Protein AF-A0A2A4YGR8-F1 (afdb_monomer)

Structure (mmCIF, N/CA/C/O backbone):
data_AF-A0A2A4YGR8-F1
#
_entry.id   AF-A0A2A4YGR8-F1
#
loop_
_atom_site.group_PDB
_atom_site.id
_atom_site.type_symbol
_atom_site.label_atom_id
_atom_site.label_alt_id
_atom_site.label_comp_id
_atom_site.label_asym_id
_atom_site.label_entity_id
_atom_site.label_seq_id
_atom_site.pdbx_PDB_ins_code
_atom_site.Cartn_x
_atom_site.Cartn_y
_atom_site.Cartn_z
_atom_site.occupancy
_atom_site.B_iso_or_equiv
_atom_site.auth_seq_id
_atom_site.auth_comp_id
_atom_site.auth_asym_id
_atom_site.auth_atom_id
_atom_site.pdbx_PDB_model_num
ATOM 1 N N . MET A 1 1 ? 36.783 20.286 -0.609 1.00 55.47 1 MET A N 1
ATOM 2 C CA . MET A 1 1 ? 36.422 20.063 0.812 1.00 55.47 1 MET A CA 1
ATOM 3 C C . MET A 1 1 ? 34.914 20.139 1.067 1.00 55.47 1 MET A C 1
ATOM 5 O O . MET A 1 1 ? 34.386 19.189 1.621 1.00 55.47 1 MET A O 1
ATOM 9 N N . ILE A 1 2 ? 34.200 21.161 0.571 1.00 66.44 2 ILE A N 1
ATOM 10 C CA . ILE A 1 2 ? 32.735 21.332 0.750 1.00 66.44 2 ILE A CA 1
ATOM 11 C C . ILE A 1 2 ? 31.882 20.133 0.274 1.00 66.44 2 ILE A C 1
ATOM 13 O O . ILE A 1 2 ? 30.881 19.791 0.896 1.00 66.44 2 ILE A O 1
ATOM 17 N N . LYS A 1 3 ? 32.281 19.445 -0.807 1.00 58.94 3 LYS A N 1
ATOM 18 C CA . LYS A 1 3 ? 31.550 18.263 -1.310 1.00 58.94 3 LYS A CA 1
ATOM 19 C C . LYS A 1 3 ? 31.579 17.080 -0.330 1.00 58.94 3 LYS A C 1
ATOM 21 O O . LYS A 1 3 ? 30.585 16.379 -0.201 1.00 58.94 3 LYS A O 1
ATOM 26 N N . ILE A 1 4 ? 32.694 16.881 0.379 1.00 74.00 4 ILE A N 1
ATOM 27 C CA . ILE A 1 4 ? 32.873 15.759 1.316 1.00 74.00 4 ILE A CA 1
ATOM 28 C C . ILE A 1 4 ? 32.076 16.014 2.598 1.00 74.00 4 ILE A C 1
ATOM 30 O O . ILE A 1 4 ? 31.409 15.109 3.086 1.00 74.00 4 ILE A O 1
ATOM 34 N N . THR A 1 5 ? 32.069 17.258 3.090 1.00 75.62 5 THR A N 1
ATOM 35 C CA . THR A 1 5 ? 31.296 17.657 4.277 1.00 75.62 5 THR A CA 1
ATOM 36 C C . THR A 1 5 ? 29.787 17.548 4.061 1.00 75.62 5 THR A C 1
ATOM 38 O O . THR A 1 5 ? 29.052 17.210 4.982 1.00 75.62 5 THR A O 1
ATOM 41 N N . LEU A 1 6 ? 29.307 17.800 2.840 1.00 71.81 6 LEU A N 1
ATOM 42 C CA . LEU A 1 6 ? 27.882 17.705 2.518 1.00 71.81 6 LEU A CA 1
ATOM 43 C C . LEU A 1 6 ? 27.411 16.241 2.476 1.00 71.81 6 LEU A C 1
ATOM 45 O O . LEU A 1 6 ? 26.342 15.919 2.990 1.00 71.81 6 LEU A O 1
ATOM 49 N N . ILE A 1 7 ? 28.250 15.341 1.952 1.00 77.12 7 ILE A N 1
ATOM 50 C CA . ILE A 1 7 ? 27.981 13.896 1.926 1.00 77.12 7 ILE A CA 1
ATOM 51 C C . ILE A 1 7 ? 27.932 13.319 3.347 1.00 77.12 7 ILE A C 1
ATOM 53 O O . ILE A 1 7 ? 27.011 12.563 3.657 1.00 77.12 7 ILE A O 1
ATOM 57 N N . THR A 1 8 ? 28.857 13.698 4.236 1.00 75.50 8 THR A N 1
ATOM 58 C CA . THR A 1 8 ? 28.846 13.228 5.634 1.00 75.50 8 THR A CA 1
ATOM 59 C C . THR A 1 8 ? 27.650 13.753 6.424 1.00 75.50 8 THR A C 1
ATOM 61 O O . THR A 1 8 ? 27.058 12.994 7.190 1.00 75.50 8 THR A O 1
ATOM 64 N N . ILE A 1 9 ? 27.226 15.000 6.199 1.00 77.69 9 ILE A N 1
ATOM 65 C CA . ILE A 1 9 ? 26.015 15.556 6.824 1.00 77.69 9 ILE A CA 1
ATOM 66 C C . ILE A 1 9 ? 24.757 14.815 6.347 1.00 77.69 9 ILE A C 1
ATOM 68 O O . ILE A 1 9 ? 23.928 14.427 7.172 1.00 77.69 9 ILE A O 1
ATOM 72 N N . CYS A 1 10 ? 24.629 14.538 5.044 1.00 66.50 10 CYS A N 1
ATOM 73 C CA . CYS A 1 10 ? 23.520 13.738 4.517 1.00 66.50 10 CYS A CA 1
ATOM 74 C C . CYS A 1 10 ? 23.494 12.317 5.106 1.00 66.50 10 CYS A C 1
ATOM 76 O O . CYS A 1 10 ? 22.420 11.808 5.432 1.00 66.50 10 CYS A O 1
ATOM 78 N N . PHE A 1 11 ? 24.662 11.697 5.300 1.00 68.56 11 PHE A N 1
ATOM 79 C CA . PHE A 1 11 ? 24.765 10.370 5.910 1.00 68.56 11 PHE A CA 1
ATOM 80 C C . PHE A 1 11 ? 24.336 10.380 7.387 1.00 68.56 11 PHE A C 1
ATOM 82 O O . PHE A 1 11 ? 23.586 9.508 7.823 1.00 68.56 11 PHE A O 1
ATOM 89 N N . LEU A 1 12 ? 24.729 11.402 8.152 1.00 63.91 12 LEU A N 1
ATOM 90 C CA . LEU A 1 12 ? 24.391 11.530 9.575 1.00 63.91 12 LEU A CA 1
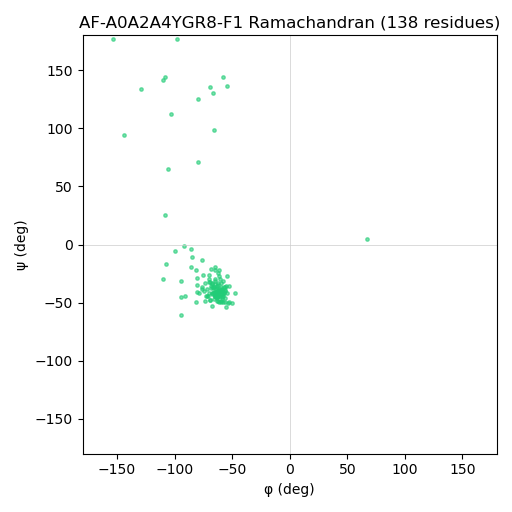ATOM 91 C C . LEU A 1 12 ? 22.897 11.799 9.820 1.00 63.91 12 LEU A C 1
ATOM 93 O O . LEU A 1 12 ? 22.319 11.232 10.748 1.00 63.91 12 LEU A O 1
ATOM 97 N N . ILE A 1 13 ? 22.238 12.589 8.963 1.00 67.06 13 ILE A N 1
ATOM 98 C CA . ILE A 1 13 ? 20.786 12.848 9.056 1.00 67.06 13 ILE A CA 1
ATOM 99 C C . ILE A 1 13 ? 19.969 11.565 8.817 1.00 67.06 13 ILE A C 1
ATOM 101 O O . ILE A 1 13 ? 18.889 11.392 9.385 1.00 67.06 13 ILE A O 1
ATOM 105 N N . SER A 1 14 ? 20.488 10.624 8.023 1.00 60.84 14 SER A N 1
ATOM 106 C CA . SER A 1 14 ? 19.790 9.364 7.739 1.00 60.84 14 SER A CA 1
ATOM 107 C C . SER A 1 14 ? 19.726 8.405 8.943 1.00 60.84 14 SER A C 1
ATOM 109 O O . SER A 1 14 ? 18.775 7.629 9.064 1.00 60.84 14 SER A O 1
ATOM 111 N N . LEU A 1 15 ? 20.680 8.498 9.881 1.00 58.47 15 LEU A N 1
ATOM 112 C CA . LEU A 1 15 ? 20.796 7.594 11.034 1.00 58.47 15 LEU A CA 1
ATOM 113 C C . LEU A 1 15 ? 19.840 7.944 12.187 1.00 58.47 15 LEU A C 1
ATOM 115 O O . LEU A 1 15 ? 19.388 7.055 12.908 1.00 58.47 15 LEU A O 1
ATOM 119 N N . THR A 1 16 ? 19.473 9.217 12.353 1.00 57.62 16 THR A N 1
ATOM 120 C CA . THR A 1 16 ? 18.634 9.669 13.482 1.00 57.62 16 THR A CA 1
ATOM 121 C C . THR A 1 16 ? 17.150 9.317 13.327 1.00 57.62 16 THR A C 1
ATOM 123 O O . THR A 1 16 ? 16.401 9.341 14.302 1.00 57.62 16 THR A O 1
ATOM 126 N N . SER A 1 17 ? 16.709 8.916 12.130 1.00 54.69 17 SER A N 1
ATOM 127 C CA . SER A 1 17 ? 15.292 8.648 11.834 1.00 54.69 17 SER A CA 1
ATOM 128 C C . SER A 1 17 ? 14.810 7.227 12.180 1.00 54.69 17 SER A C 1
ATOM 130 O O . SER A 1 17 ? 13.621 6.936 12.041 1.00 54.69 17 SER A O 1
ATOM 132 N N . PHE A 1 18 ? 15.690 6.324 12.631 1.00 55.81 18 PHE A N 1
ATOM 133 C CA . PHE A 1 18 ? 15.373 4.888 12.736 1.00 55.81 18 PHE A CA 1
ATOM 134 C C . PHE A 1 18 ? 14.995 4.361 14.132 1.00 55.81 18 PHE A C 1
ATOM 136 O O . PHE A 1 18 ? 14.571 3.209 14.237 1.00 55.81 18 PHE A O 1
ATOM 143 N N . SER A 1 19 ? 15.067 5.166 15.197 1.00 49.94 19 SER A N 1
ATOM 144 C CA . SER A 1 19 ? 14.835 4.685 16.572 1.00 49.94 19 SER A CA 1
ATOM 145 C C . SER A 1 19 ? 13.483 5.122 17.156 1.00 49.94 19 SER A C 1
ATOM 147 O O . SER A 1 19 ? 13.411 5.867 18.129 1.00 49.94 19 SER A O 1
ATOM 149 N N . GLN A 1 20 ? 12.373 4.655 16.574 1.00 58.50 20 GLN A N 1
ATOM 150 C CA . GLN A 1 20 ? 11.065 4.688 17.247 1.00 58.50 20 GLN A CA 1
ATOM 151 C C . GLN A 1 20 ? 10.719 3.282 17.754 1.00 58.50 20 GLN A C 1
ATOM 153 O O . GLN A 1 20 ? 10.467 2.375 16.960 1.00 58.50 20 GLN A O 1
ATOM 158 N N . LYS A 1 21 ? 10.685 3.092 19.082 1.00 53.75 21 LYS A N 1
ATOM 159 C CA . LYS A 1 21 ? 10.174 1.862 19.718 1.00 53.75 21 LYS A CA 1
ATOM 160 C C . LYS A 1 21 ? 8.672 1.734 19.442 1.00 53.75 21 LYS A C 1
ATOM 162 O O . LYS A 1 21 ? 7.847 2.357 20.105 1.00 53.75 21 LYS A O 1
ATOM 167 N N . GLU A 1 22 ? 8.304 0.928 18.452 1.00 58.50 22 GLU A N 1
ATOM 168 C CA . GLU A 1 22 ? 6.905 0.582 18.188 1.00 58.50 22 GLU A CA 1
ATOM 169 C C . GLU A 1 22 ? 6.439 -0.516 19.160 1.00 58.50 22 GLU A C 1
ATOM 171 O O . GLU A 1 22 ? 7.050 -1.581 19.232 1.00 58.50 22 GLU A O 1
ATOM 176 N N . LYS A 1 23 ? 5.343 -0.269 19.897 1.00 62.78 23 LYS A N 1
ATOM 177 C CA . LYS A 1 23 ? 4.750 -1.227 20.856 1.00 62.78 23 LYS A CA 1
ATOM 178 C C . LYS A 1 23 ? 4.254 -2.524 20.195 1.00 62.78 23 LYS A C 1
ATOM 180 O O . LYS A 1 23 ? 4.188 -3.556 20.850 1.00 62.78 23 LYS A O 1
ATOM 185 N N . ILE A 1 24 ? 3.928 -2.482 18.902 1.00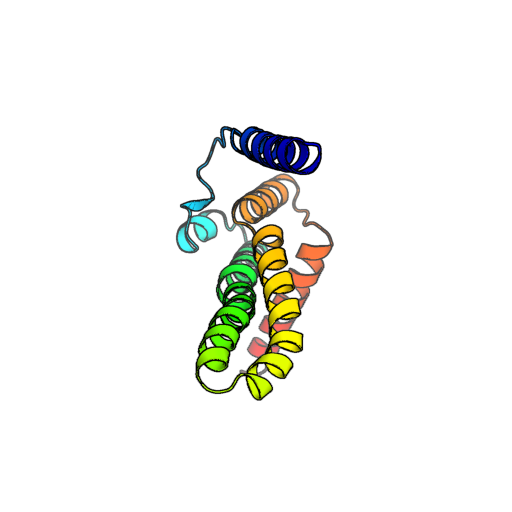 70.12 24 ILE A N 1
ATOM 186 C CA . ILE A 1 24 ? 3.465 -3.627 18.109 1.00 70.12 24 ILE A CA 1
ATOM 187 C C . ILE A 1 24 ? 4.321 -3.698 16.842 1.00 70.12 24 ILE A C 1
ATOM 189 O O . ILE A 1 24 ? 4.527 -2.690 16.165 1.00 70.12 24 ILE A O 1
ATOM 193 N N . LYS A 1 25 ? 4.807 -4.893 16.483 1.00 77.25 25 LYS A N 1
ATOM 194 C CA . LYS A 1 25 ? 5.577 -5.115 15.246 1.00 77.25 25 LYS A CA 1
ATOM 195 C C . LYS A 1 25 ? 4.642 -5.217 14.036 1.00 77.25 25 LYS A C 1
ATOM 197 O O . LYS A 1 25 ? 4.519 -6.278 13.430 1.00 77.25 25 LYS A O 1
ATOM 202 N N . TYR A 1 26 ? 4.033 -4.099 13.636 1.00 78.62 26 TYR A N 1
ATOM 203 C CA . TYR A 1 26 ? 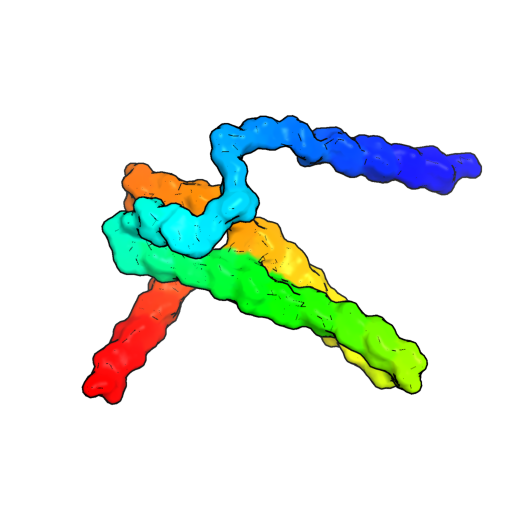3.057 -4.036 12.533 1.00 78.62 26 TYR A CA 1
ATOM 204 C C . TYR A 1 26 ? 3.574 -4.609 11.206 1.00 78.62 26 TYR A C 1
ATOM 206 O O . TYR A 1 26 ? 2.794 -5.072 10.380 1.00 78.62 26 TYR A O 1
ATOM 214 N N . ARG A 1 27 ? 4.894 -4.580 10.979 1.00 75.19 27 ARG A N 1
ATOM 215 C CA . ARG A 1 27 ? 5.523 -5.141 9.773 1.00 75.19 27 ARG A CA 1
ATOM 216 C C . ARG A 1 27 ? 5.314 -6.655 9.640 1.00 75.19 27 ARG A C 1
ATOM 218 O O . ARG A 1 27 ? 5.159 -7.127 8.516 1.00 75.19 27 ARG A O 1
ATOM 225 N N . LYS A 1 28 ? 5.295 -7.381 10.765 1.00 82.25 28 LYS A N 1
ATOM 226 C CA . LYS A 1 28 ? 5.190 -8.848 10.805 1.00 82.25 28 LYS A CA 1
ATOM 227 C C . LYS A 1 28 ? 3.759 -9.364 10.648 1.00 82.25 28 LYS A C 1
ATOM 229 O O . LYS A 1 28 ? 3.594 -10.506 10.252 1.00 82.25 28 LYS A O 1
ATOM 234 N N . LEU A 1 29 ? 2.757 -8.530 10.930 1.00 85.44 29 LEU A N 1
ATOM 235 C CA . LEU A 1 29 ? 1.346 -8.907 10.829 1.00 85.44 29 LEU A CA 1
ATOM 236 C C . LEU A 1 29 ? 0.965 -9.161 9.371 1.00 85.44 29 LEU A C 1
ATOM 238 O O . LEU A 1 29 ? 1.256 -8.322 8.512 1.00 85.44 29 LEU A O 1
ATOM 242 N N . ASN A 1 30 ? 0.328 -10.291 9.087 1.00 89.38 30 ASN A N 1
ATOM 243 C CA . ASN A 1 30 ? -0.148 -10.629 7.750 1.00 89.38 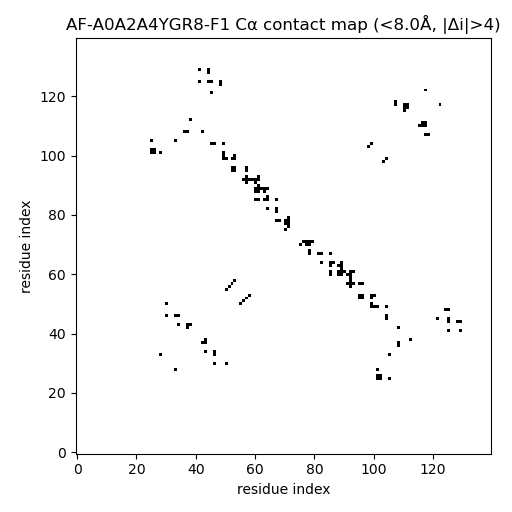30 ASN A CA 1
ATOM 244 C C . ASN A 1 30 ? -1.642 -10.311 7.577 1.00 89.38 30 ASN A C 1
ATOM 246 O O . ASN A 1 30 ? -2.293 -9.874 8.522 1.00 89.38 30 ASN A O 1
ATOM 250 N N . TYR A 1 31 ? -2.187 -10.513 6.375 1.00 90.00 31 TYR A N 1
ATOM 251 C CA . TYR A 1 31 ? -3.611 -10.284 6.092 1.00 90.00 31 TYR A CA 1
ATOM 252 C C . TYR A 1 31 ? -4.521 -10.981 7.121 1.00 90.00 31 TYR A C 1
ATOM 254 O O . TYR A 1 31 ? -5.311 -10.315 7.784 1.00 90.00 31 TYR A O 1
ATOM 262 N N . ASN A 1 32 ? -4.299 -12.277 7.371 1.00 90.12 32 ASN A N 1
ATOM 263 C CA . ASN A 1 32 ? -5.055 -13.074 8.351 1.00 90.12 32 ASN A CA 1
ATOM 264 C C . ASN A 1 32 ? -4.936 -12.580 9.802 1.00 90.12 32 ASN A C 1
ATOM 266 O O . ASN A 1 32 ? -5.772 -12.904 10.642 1.00 90.12 32 ASN A O 1
ATOM 270 N N . ASP A 1 33 ? -3.884 -11.830 10.131 1.00 90.81 33 ASP A N 1
ATOM 271 C CA . ASP A 1 33 ? -3.772 -11.216 11.454 1.00 90.81 33 ASP A CA 1
ATOM 272 C C . ASP A 1 33 ? -4.606 -9.939 11.528 1.00 90.81 33 ASP A C 1
ATOM 274 O O . ASP A 1 33 ? -5.184 -9.646 12.570 1.00 90.81 33 ASP A O 1
ATOM 278 N N . PHE A 1 34 ? -4.695 -9.189 10.425 1.00 90.56 34 PHE A N 1
ATOM 279 C CA . PHE A 1 34 ? -5.506 -7.979 10.340 1.00 90.56 34 PHE A CA 1
ATOM 280 C C . PHE A 1 34 ? -7.002 -8.266 10.263 1.00 90.56 34 PHE A C 1
ATOM 282 O O . PHE A 1 34 ? -7.774 -7.505 10.838 1.00 90.56 34 PHE A O 1
ATOM 289 N N . THR A 1 35 ? -7.421 -9.365 9.635 1.00 90.75 35 THR A N 1
ATOM 290 C CA . THR A 1 35 ? -8.840 -9.756 9.589 1.00 90.75 35 THR A CA 1
ATOM 291 C C . THR A 1 35 ? -9.427 -9.990 10.978 1.00 90.75 35 THR A C 1
ATOM 293 O O . THR A 1 35 ? -10.589 -9.672 11.202 1.00 90.75 35 THR A O 1
ATOM 296 N N . LYS A 1 36 ? -8.617 -10.417 11.956 1.00 89.88 36 LYS A N 1
ATOM 297 C CA . LYS A 1 36 ? -9.025 -10.535 13.371 1.00 89.88 36 LYS A CA 1
ATOM 298 C C . LYS A 1 36 ? -9.361 -9.190 14.029 1.00 89.88 36 LYS A C 1
ATOM 300 O O . LYS A 1 36 ? -10.021 -9.168 15.062 1.00 89.88 36 LYS A O 1
ATOM 305 N N . TYR A 1 37 ? -8.898 -8.075 13.460 1.00 85.31 37 TYR A N 1
ATOM 306 C CA . TYR A 1 37 ? -9.248 -6.718 13.895 1.00 85.31 37 TYR A CA 1
ATOM 307 C C . TYR A 1 37 ? -10.462 -6.147 13.146 1.00 85.31 37 TYR A C 1
ATOM 309 O O . TYR A 1 37 ? -10.860 -5.016 13.429 1.00 85.31 37 TYR A O 1
ATOM 317 N N . SER A 1 38 ? -11.036 -6.894 12.198 1.00 88.75 38 SER A N 1
ATOM 318 C CA . SER A 1 38 ? -12.271 -6.513 11.518 1.00 88.75 38 SER A CA 1
ATOM 319 C C . SER A 1 38 ? -13.456 -6.600 12.482 1.00 88.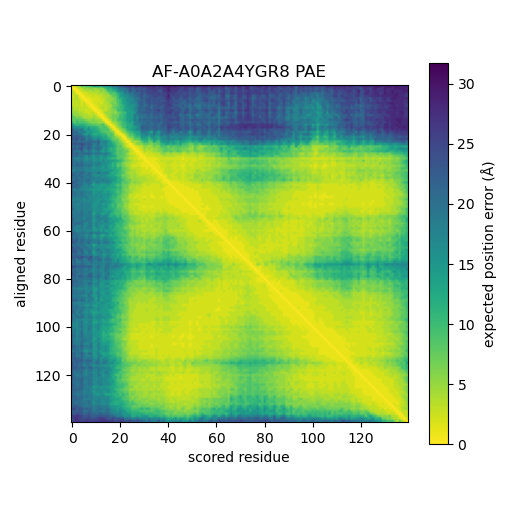75 38 SER A C 1
ATOM 321 O O . SER A 1 38 ? -13.583 -7.561 13.236 1.00 88.75 38 SER A O 1
ATOM 323 N N . ILE A 1 39 ? -14.312 -5.584 12.467 1.00 90.69 39 ILE A N 1
ATOM 324 C CA . ILE A 1 39 ? -15.520 -5.479 13.303 1.00 90.69 39 ILE A CA 1
ATOM 325 C C . ILE A 1 39 ? -16.778 -5.625 12.445 1.00 90.69 39 ILE A C 1
ATOM 327 O O . ILE A 1 39 ? -17.807 -6.084 12.925 1.00 90.69 39 ILE A O 1
ATOM 331 N N . ASN A 1 40 ? -16.699 -5.218 11.179 1.00 90.75 40 ASN A N 1
ATOM 332 C CA . ASN A 1 40 ? -17.778 -5.272 10.204 1.00 90.75 40 ASN A CA 1
ATOM 333 C C . ASN A 1 40 ? -17.229 -5.369 8.770 1.00 90.75 40 ASN A C 1
ATOM 335 O O . ASN A 1 40 ? -16.017 -5.267 8.535 1.00 90.75 40 ASN A O 1
ATOM 339 N N . ASP A 1 41 ? -18.135 -5.484 7.803 1.00 87.50 41 ASP A N 1
ATOM 340 C CA . ASP A 1 41 ? -17.797 -5.578 6.378 1.00 87.50 41 ASP A CA 1
ATOM 341 C C . ASP A 1 41 ? -17.015 -4.356 5.882 1.00 87.50 41 ASP A C 1
ATOM 343 O O . ASP A 1 41 ? -16.100 -4.476 5.072 1.00 87.50 41 ASP A O 1
ATOM 347 N N . THR A 1 42 ? -17.285 -3.168 6.435 1.00 90.38 42 THR A N 1
ATOM 348 C CA . THR A 1 42 ? -16.540 -1.954 6.073 1.00 90.38 42 THR A CA 1
ATOM 349 C C . THR A 1 42 ? -15.071 -2.056 6.484 1.00 90.38 42 THR A C 1
ATOM 351 O O . THR A 1 42 ? -14.182 -1.716 5.703 1.00 90.38 42 THR A O 1
ATOM 354 N N . SER A 1 43 ? -14.781 -2.538 7.696 1.00 91.75 43 SER A N 1
ATOM 355 C CA . SER A 1 43 ? -13.405 -2.751 8.147 1.00 91.75 43 SER A CA 1
ATOM 356 C C . SER A 1 43 ? -12.696 -3.870 7.385 1.00 91.75 43 SER A C 1
ATOM 358 O O . SER A 1 43 ? -11.501 -3.729 7.120 1.00 91.75 43 SER A O 1
ATOM 360 N N . ALA A 1 44 ? -13.417 -4.912 6.957 1.00 92.50 44 ALA A N 1
ATOM 361 C CA . ALA A 1 44 ? -12.877 -5.948 6.077 1.00 92.50 44 ALA A CA 1
ATOM 362 C C . ALA A 1 44 ? -12.462 -5.355 4.720 1.00 92.50 44 ALA A C 1
ATOM 364 O O . ALA A 1 44 ? -11.310 -5.487 4.312 1.00 92.50 44 ALA A O 1
ATOM 365 N N . VAL A 1 45 ? -13.340 -4.561 4.099 1.00 93.62 45 VAL A N 1
ATOM 366 C CA . VAL A 1 45 ? -13.047 -3.854 2.842 1.00 93.62 45 VAL A CA 1
ATOM 367 C C . VAL A 1 45 ? -11.853 -2.906 2.977 1.00 93.62 45 VAL A C 1
ATOM 369 O O . VAL A 1 45 ? -11.047 -2.769 2.059 1.00 93.62 45 VAL A O 1
ATOM 372 N N . ILE A 1 46 ? -11.682 -2.246 4.125 1.00 94.25 46 ILE A N 1
ATOM 373 C CA . ILE A 1 46 ? -10.503 -1.401 4.363 1.00 94.25 46 ILE A CA 1
ATOM 374 C C . ILE A 1 46 ? -9.224 -2.236 4.391 1.00 94.25 46 ILE A C 1
ATOM 376 O O . ILE A 1 46 ? -8.216 -1.808 3.822 1.00 94.25 46 ILE A O 1
ATOM 380 N N . ILE A 1 47 ? -9.243 -3.402 5.039 1.00 94.44 47 ILE A N 1
ATOM 381 C CA . ILE A 1 47 ? -8.099 -4.318 5.053 1.00 94.44 47 ILE A CA 1
ATOM 382 C C . ILE A 1 47 ? -7.763 -4.724 3.616 1.00 94.44 47 ILE A C 1
ATOM 384 O O . ILE A 1 47 ? -6.611 -4.553 3.207 1.00 94.44 47 ILE A O 1
ATOM 388 N N . ASP A 1 48 ? -8.760 -5.129 2.829 1.00 93.56 48 ASP A N 1
ATOM 389 C CA . ASP A 1 48 ? -8.589 -5.495 1.419 1.00 93.56 48 ASP A CA 1
ATOM 390 C C . ASP A 1 48 ? -7.964 -4.361 0.610 1.00 93.56 48 ASP A C 1
ATOM 392 O O . ASP A 1 48 ? -6.949 -4.555 -0.053 1.00 93.56 48 ASP A O 1
ATOM 396 N N . ILE A 1 49 ? -8.497 -3.141 0.726 1.00 93.62 49 ILE A N 1
ATOM 397 C CA . ILE A 1 49 ? -7.978 -1.969 0.010 1.00 93.62 49 ILE A CA 1
ATOM 398 C C . ILE A 1 49 ? -6.510 -1.712 0.359 1.00 93.62 49 ILE A C 1
ATOM 400 O O . ILE A 1 49 ? -5.715 -1.371 -0.520 1.00 93.62 49 ILE A O 1
ATOM 404 N N . PHE A 1 50 ? -6.133 -1.819 1.634 1.00 94.69 50 PHE A N 1
ATOM 405 C CA . PHE A 1 50 ? -4.754 -1.571 2.052 1.00 94.69 50 PHE A CA 1
ATOM 406 C C . PHE A 1 50 ? -3.798 -2.656 1.561 1.00 94.69 50 PHE A C 1
ATOM 408 O O . PHE A 1 50 ? -2.697 -2.319 1.118 1.00 94.69 50 PHE A O 1
ATOM 415 N N . PHE A 1 51 ? -4.199 -3.925 1.622 1.00 93.62 51 PHE A N 1
ATOM 416 C CA . PHE A 1 51 ? -3.377 -5.033 1.146 1.00 93.62 51 PHE A CA 1
ATOM 417 C C . PHE A 1 51 ? -3.287 -5.062 -0.381 1.00 93.62 51 PHE A C 1
ATOM 419 O O . PHE A 1 51 ? -2.177 -5.115 -0.894 1.00 93.62 51 PHE A O 1
ATOM 426 N N . ASP A 1 52 ? -4.384 -4.878 -1.115 1.00 92.94 52 ASP A N 1
ATOM 427 C CA . ASP A 1 52 ? -4.368 -4.790 -2.581 1.00 92.94 52 ASP A CA 1
ATOM 428 C C . ASP A 1 52 ? -3.476 -3.639 -3.074 1.00 92.94 52 ASP A C 1
ATOM 430 O O . ASP A 1 52 ? -2.609 -3.798 -3.939 1.00 92.94 52 ASP A O 1
ATOM 434 N N . LYS A 1 53 ? -3.622 -2.449 -2.480 1.00 93.06 53 LYS A N 1
ATOM 435 C CA . LYS A 1 53 ? -2.835 -1.285 -2.906 1.00 93.06 53 LYS A CA 1
ATOM 436 C C . LYS A 1 53 ? -1.354 -1.422 -2.563 1.00 93.06 53 LYS A C 1
ATOM 438 O O . LYS A 1 53 ? -0.528 -0.899 -3.310 1.00 93.06 53 LYS A O 1
ATOM 443 N N . LYS A 1 54 ? -1.013 -2.100 -1.464 1.00 91.12 54 LYS A N 1
ATOM 444 C CA . LYS A 1 54 ? 0.375 -2.319 -1.038 1.00 91.12 54 LYS A CA 1
ATOM 445 C C . LYS A 1 54 ? 1.035 -3.481 -1.777 1.00 91.12 54 LYS A C 1
ATOM 447 O O . LYS A 1 54 ? 2.150 -3.312 -2.247 1.00 91.12 54 LYS A O 1
ATOM 452 N N . ASP A 1 55 ? 0.382 -4.634 -1.847 1.00 89.00 55 ASP A N 1
ATOM 453 C CA . ASP A 1 55 ? 0.999 -5.883 -2.304 1.00 89.00 55 ASP A CA 1
ATOM 454 C C . ASP A 1 55 ? 0.777 -6.141 -3.795 1.00 89.00 55 ASP A C 1
ATOM 456 O O . ASP A 1 55 ? 1.687 -6.629 -4.453 1.00 89.00 55 ASP A O 1
ATOM 460 N N . ASN A 1 56 ? -0.347 -5.710 -4.374 1.00 88.50 56 ASN A N 1
ATOM 461 C CA . ASN A 1 56 ? -0.571 -5.855 -5.814 1.00 88.50 56 ASN A CA 1
ATOM 462 C C . ASN A 1 56 ? -0.157 -4.588 -6.565 1.00 88.50 56 ASN A C 1
ATOM 464 O O . ASN A 1 56 ? 0.743 -4.608 -7.403 1.00 88.50 56 ASN A O 1
ATOM 468 N N . THR A 1 57 ? -0.785 -3.448 -6.256 1.00 90.06 57 THR A N 1
ATOM 469 C CA . THR A 1 57 ? -0.605 -2.217 -7.050 1.00 90.06 57 THR A CA 1
ATOM 470 C C . THR A 1 57 ? 0.796 -1.617 -6.890 1.00 90.06 57 THR A C 1
ATOM 472 O O . THR A 1 57 ? 1.426 -1.258 -7.879 1.00 90.06 57 THR A O 1
ATOM 475 N N . ALA A 1 58 ? 1.303 -1.476 -5.662 1.00 90.94 58 ALA A N 1
ATOM 476 C CA . ALA A 1 58 ? 2.601 -0.834 -5.458 1.00 90.94 58 ALA A CA 1
ATOM 477 C C . ALA A 1 58 ? 3.766 -1.701 -5.955 1.00 90.94 58 ALA A C 1
ATOM 479 O O . ALA A 1 58 ? 4.648 -1.187 -6.639 1.00 90.94 58 ALA A O 1
ATOM 480 N N . ILE A 1 59 ? 3.751 -3.006 -5.655 1.00 90.50 59 ILE A N 1
ATOM 481 C CA . ILE A 1 59 ? 4.811 -3.932 -6.080 1.00 90.50 59 ILE A CA 1
ATOM 482 C C . ILE A 1 59 ? 4.851 -4.038 -7.606 1.00 90.50 59 ILE A C 1
ATOM 484 O O . ILE A 1 59 ? 5.929 -3.897 -8.179 1.00 90.50 59 ILE A O 1
ATOM 488 N N . SER A 1 60 ? 3.699 -4.185 -8.272 1.00 89.62 60 SER A N 1
ATOM 489 C CA . SER A 1 60 ? 3.646 -4.241 -9.742 1.00 89.62 60 SER A CA 1
ATOM 490 C C . SER A 1 60 ? 4.168 -2.963 -10.403 1.00 89.62 60 SER A C 1
ATOM 492 O O . SER A 1 60 ? 4.929 -3.027 -11.365 1.00 89.62 60 SER A O 1
ATOM 494 N N . GLN A 1 61 ? 3.835 -1.785 -9.869 1.00 91.81 61 GLN A N 1
ATOM 495 C CA . GLN A 1 61 ? 4.365 -0.521 -10.388 1.00 91.81 61 GLN A CA 1
ATOM 496 C C . GLN A 1 61 ? 5.877 -0.384 -10.168 1.00 91.81 61 GLN A C 1
ATOM 498 O O . GLN A 1 61 ? 6.584 0.137 -11.028 1.00 91.81 61 GLN A O 1
ATOM 503 N N . MET A 1 62 ? 6.387 -0.878 -9.038 1.00 91.88 62 MET A N 1
ATOM 504 C CA . MET A 1 62 ? 7.815 -0.843 -8.726 1.00 91.88 62 MET A CA 1
ATOM 505 C C . MET A 1 62 ? 8.630 -1.877 -9.508 1.00 91.88 62 MET A C 1
ATOM 507 O O . MET A 1 62 ? 9.809 -1.638 -9.755 1.00 91.88 62 MET A O 1
ATOM 511 N N . SER A 1 63 ? 8.042 -2.993 -9.947 1.00 91.50 63 SER A N 1
ATOM 512 C CA . SER A 1 63 ? 8.773 -3.992 -10.736 1.00 91.50 63 SER A CA 1
ATOM 513 C C . SER A 1 63 ? 9.156 -3.507 -12.135 1.00 91.50 63 SER A C 1
ATOM 515 O O . SER A 1 63 ? 10.114 -4.022 -12.703 1.00 91.50 63 SER A O 1
ATOM 517 N N . PHE A 1 64 ? 8.482 -2.486 -12.681 1.00 90.75 64 PHE A N 1
ATOM 518 C CA . PHE A 1 64 ? 8.779 -1.981 -14.026 1.00 90.75 64 PHE A CA 1
ATOM 519 C C . PHE A 1 64 ? 10.198 -1.426 -14.168 1.00 90.75 64 PHE A C 1
ATOM 521 O O . PHE A 1 64 ? 10.832 -1.666 -15.186 1.00 90.75 64 PHE A O 1
ATOM 528 N N . LEU A 1 65 ? 10.722 -0.706 -13.171 1.00 90.88 65 LEU A N 1
ATOM 529 C CA . LEU A 1 65 ? 12.036 -0.063 -13.294 1.00 90.88 65 LEU A CA 1
ATOM 530 C C . LEU A 1 65 ? 13.190 -1.085 -13.333 1.00 90.88 65 LEU A C 1
ATOM 532 O O . LEU A 1 65 ? 13.998 -1.001 -14.256 1.00 90.88 65 LEU A O 1
ATOM 536 N N . PRO A 1 66 ? 13.266 -2.087 -12.433 1.00 89.81 66 PRO A N 1
ATOM 537 C CA . PRO A 1 66 ? 14.238 -3.175 -12.560 1.00 89.81 66 PRO A CA 1
ATOM 538 C C . PRO A 1 66 ? 14.144 -3.924 -13.896 1.00 89.81 66 PRO A C 1
ATOM 540 O O . PRO A 1 66 ? 15.172 -4.243 -14.488 1.00 89.81 66 PRO A O 1
ATOM 543 N N . ILE A 1 67 ? 12.927 -4.158 -14.402 1.00 89.94 67 ILE A N 1
ATOM 544 C CA . ILE A 1 67 ? 12.719 -4.783 -15.717 1.00 89.94 67 ILE A CA 1
ATOM 545 C C . ILE A 1 67 ? 13.291 -3.891 -16.827 1.00 89.94 67 ILE A C 1
ATOM 547 O O . ILE A 1 67 ? 14.042 -4.374 -17.670 1.00 89.94 67 ILE A O 1
ATOM 551 N N . THR A 1 68 ? 13.022 -2.583 -16.803 1.00 90.25 68 THR A N 1
ATOM 552 C CA . THR A 1 68 ? 13.594 -1.622 -17.760 1.00 90.25 68 THR A CA 1
ATOM 553 C C . THR A 1 68 ? 15.125 -1.611 -17.730 1.00 90.25 68 THR A C 1
ATOM 555 O O . THR A 1 68 ? 15.762 -1.523 -18.783 1.00 90.25 68 THR A O 1
ATOM 558 N N . VAL A 1 69 ? 15.728 -1.730 -16.541 1.00 90.62 69 VAL A N 1
ATOM 559 C CA . VAL A 1 69 ? 17.189 -1.818 -16.377 1.00 90.62 69 VAL A CA 1
ATOM 560 C C . VAL A 1 69 ? 17.731 -3.107 -16.993 1.00 90.62 69 VAL A C 1
ATOM 562 O O . VAL A 1 69 ? 18.746 -3.066 -17.682 1.00 90.62 69 VAL A O 1
ATOM 565 N N . ALA A 1 70 ? 17.042 -4.237 -16.821 1.00 92.00 70 ALA A N 1
ATOM 566 C CA . ALA A 1 70 ? 17.423 -5.488 -17.476 1.00 92.00 70 ALA A CA 1
ATOM 567 C C . ALA A 1 70 ? 17.345 -5.376 -19.012 1.00 92.00 70 ALA A C 1
ATOM 569 O O . ALA A 1 70 ? 18.245 -5.836 -19.712 1.00 92.00 70 ALA A O 1
ATOM 570 N N . VAL A 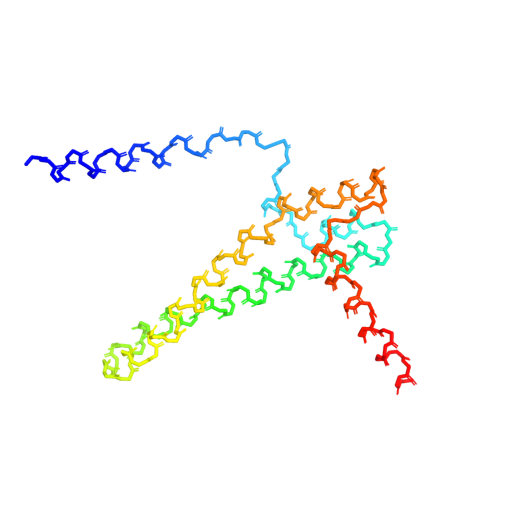1 71 ? 16.323 -4.692 -19.542 1.00 90.31 71 VAL A N 1
ATOM 571 C CA . VAL A 1 71 ? 16.187 -4.422 -20.986 1.00 90.31 71 VAL A CA 1
ATOM 572 C C . VAL A 1 71 ? 17.306 -3.515 -21.507 1.00 90.31 71 VAL A C 1
ATOM 574 O O . VAL A 1 71 ? 17.736 -3.685 -22.646 1.00 90.31 71 VAL A O 1
ATOM 577 N N . ALA A 1 72 ? 17.834 -2.602 -20.684 1.00 91.19 72 ALA A N 1
ATOM 578 C CA . ALA A 1 72 ? 18.939 -1.713 -21.060 1.00 91.19 72 ALA A CA 1
ATOM 579 C C . ALA A 1 72 ? 20.199 -2.469 -21.499 1.00 91.19 72 ALA A C 1
ATOM 581 O O . ALA A 1 72 ? 20.928 -1.983 -22.358 1.00 91.19 72 ALA A O 1
ATOM 582 N N . ILE A 1 73 ? 20.431 -3.658 -20.933 1.00 91.75 73 ILE A N 1
ATOM 583 C CA . ILE A 1 73 ? 21.582 -4.513 -21.256 1.00 91.75 73 ILE A CA 1
ATOM 584 C C . ILE A 1 73 ? 21.479 -5.045 -22.694 1.00 91.75 73 ILE A C 1
ATOM 586 O O . ILE A 1 73 ? 22.493 -5.199 -23.367 1.00 91.75 73 ILE A O 1
ATOM 590 N N . ILE A 1 74 ? 20.258 -5.306 -23.169 1.00 93.81 74 ILE A N 1
ATOM 591 C CA . ILE A 1 74 ? 19.992 -5.891 -24.491 1.00 93.81 74 ILE A CA 1
ATOM 592 C C . ILE A 1 74 ? 19.803 -4.790 -25.540 1.00 93.81 74 ILE A C 1
ATOM 594 O O . ILE A 1 74 ? 20.328 -4.878 -26.646 1.00 93.81 74 ILE A O 1
ATOM 598 N N . SER A 1 75 ? 19.038 -3.747 -25.204 1.00 91.56 75 SER A N 1
ATOM 599 C CA . SER A 1 75 ? 18.726 -2.644 -26.112 1.00 91.56 75 SER A CA 1
ATOM 600 C C . SER A 1 75 ? 18.649 -1.305 -25.365 1.00 91.56 75 SER A C 1
ATOM 602 O O . SER A 1 75 ? 17.586 -0.921 -24.857 1.00 91.56 75 SER A O 1
ATOM 604 N N . PRO A 1 76 ? 19.764 -0.552 -25.321 1.00 87.12 76 PRO A N 1
ATOM 605 C CA . PRO A 1 76 ? 19.811 0.764 -24.687 1.00 87.12 76 PRO A CA 1
ATOM 606 C C . PRO A 1 76 ? 18.790 1.784 -25.239 1.00 87.12 76 PRO A C 1
ATOM 608 O O . PRO A 1 76 ? 18.156 2.462 -24.426 1.00 87.12 76 PRO A O 1
ATOM 611 N N . PRO A 1 77 ? 18.546 1.891 -26.567 1.00 89.81 77 PRO A N 1
ATOM 612 C CA . PRO A 1 77 ? 17.587 2.863 -27.103 1.00 89.81 77 PRO A CA 1
ATOM 613 C C . PRO A 1 77 ? 16.145 2.612 -26.641 1.00 89.81 77 PRO A C 1
ATOM 615 O O . PRO A 1 77 ? 15.438 3.550 -26.277 1.00 89.81 77 PRO A O 1
ATOM 618 N N . ILE A 1 78 ? 15.717 1.344 -26.604 1.00 88.62 78 ILE A N 1
ATOM 619 C CA . ILE A 1 78 ? 14.371 0.961 -26.147 1.00 88.62 78 ILE A CA 1
ATOM 620 C C . ILE A 1 78 ? 14.228 1.239 -24.645 1.00 88.62 78 ILE A C 1
ATOM 622 O O . ILE A 1 78 ? 13.213 1.775 -24.195 1.00 88.62 78 ILE A O 1
ATOM 626 N N . SER A 1 79 ? 15.264 0.925 -23.864 1.00 87.94 79 SER A N 1
ATOM 627 C CA . SER A 1 79 ? 15.266 1.159 -22.419 1.00 87.94 79 SER A CA 1
ATOM 628 C C . SER A 1 79 ? 15.171 2.643 -22.048 1.00 87.94 79 SER A C 1
ATOM 630 O O . SER A 1 79 ? 14.473 2.988 -21.091 1.00 87.94 79 SER A O 1
ATOM 632 N N . ALA A 1 80 ? 15.783 3.544 -22.824 1.00 88.88 80 ALA A N 1
ATOM 633 C CA . ALA A 1 80 ? 15.666 4.984 -22.593 1.00 88.88 80 ALA A CA 1
ATOM 634 C C . ALA A 1 80 ? 14.199 5.456 -22.643 1.00 88.88 80 ALA A C 1
ATOM 636 O O . ALA A 1 80 ? 13.745 6.163 -21.742 1.00 88.88 80 ALA A O 1
ATOM 637 N N . GLY A 1 81 ? 13.432 4.993 -23.638 1.00 90.31 81 GLY A N 1
ATOM 638 C CA . GLY A 1 81 ? 11.996 5.271 -23.740 1.00 90.31 81 GLY A CA 1
ATOM 639 C C . GLY A 1 81 ? 11.186 4.648 -22.599 1.00 90.31 81 GLY A C 1
ATOM 640 O O . GLY A 1 81 ? 10.362 5.322 -21.980 1.00 90.31 81 GLY A O 1
ATOM 641 N N . LEU A 1 82 ? 11.462 3.386 -22.254 1.00 90.56 82 LEU A N 1
ATOM 642 C CA . LEU A 1 82 ? 10.798 2.700 -21.139 1.00 90.56 82 LEU A CA 1
ATOM 643 C C . LEU A 1 82 ? 11.067 3.374 -19.789 1.00 90.56 82 LEU A C 1
ATOM 645 O O . LEU A 1 82 ? 10.179 3.406 -18.939 1.00 90.56 82 LEU A O 1
ATOM 649 N N . THR A 1 83 ? 12.251 3.962 -19.600 1.00 91.69 83 THR A N 1
ATOM 650 C CA . THR A 1 83 ? 12.642 4.623 -18.346 1.00 91.69 83 THR A CA 1
ATOM 651 C C . THR A 1 83 ? 11.753 5.823 -18.038 1.00 91.69 83 THR A C 1
ATOM 653 O O . THR A 1 83 ? 11.370 6.020 -16.882 1.00 91.69 83 THR A O 1
ATOM 656 N N . LEU A 1 84 ? 11.350 6.577 -19.068 1.00 92.56 84 LEU A N 1
ATOM 657 C CA . LEU A 1 84 ? 10.442 7.720 -18.930 1.00 92.56 84 LEU A CA 1
ATOM 658 C C . LEU A 1 84 ? 9.070 7.319 -18.371 1.00 92.56 84 LEU A C 1
ATOM 660 O O . LEU A 1 84 ? 8.419 8.125 -17.712 1.00 92.56 84 LEU A O 1
ATOM 664 N N . ILE A 1 85 ? 8.650 6.071 -18.589 1.00 90.88 85 ILE A N 1
ATOM 665 C CA . ILE A 1 85 ? 7.379 5.529 -18.098 1.00 90.88 85 ILE A CA 1
ATOM 666 C C . ILE A 1 85 ? 7.587 4.800 -16.765 1.00 90.88 85 ILE A C 1
ATOM 668 O O . ILE A 1 85 ? 6.835 5.000 -15.808 1.00 90.88 85 ILE A O 1
ATOM 672 N N . SER A 1 86 ? 8.628 3.971 -16.665 1.00 91.19 86 SER A N 1
ATOM 673 C CA . SER A 1 86 ? 8.868 3.139 -15.487 1.00 91.19 86 SER A CA 1
ATOM 674 C C . SER A 1 86 ? 9.299 3.947 -14.266 1.00 91.19 86 SER A C 1
ATOM 676 O O . SER A 1 86 ? 8.995 3.546 -13.145 1.00 91.19 86 SER A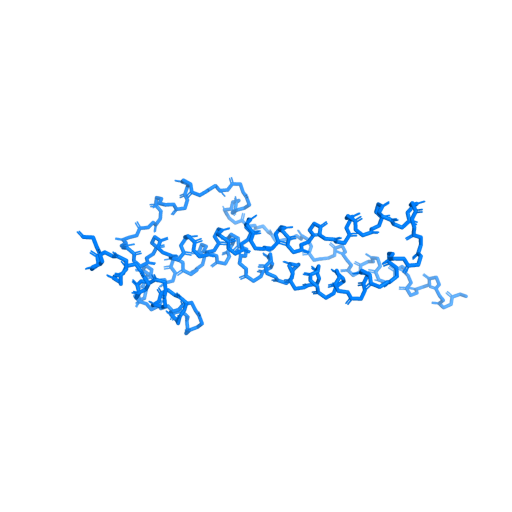 O 1
ATOM 678 N N . PHE A 1 87 ? 9.979 5.085 -14.446 1.00 92.19 87 PHE A N 1
ATOM 679 C CA . PHE A 1 87 ? 10.414 5.912 -13.321 1.00 92.19 87 PHE A CA 1
ATOM 680 C C . PHE A 1 87 ? 9.242 6.565 -12.566 1.00 92.19 87 PHE A C 1
ATOM 682 O O . PHE A 1 87 ? 9.132 6.336 -11.357 1.00 92.19 87 PHE A O 1
ATOM 689 N N . PRO A 1 88 ? 8.307 7.289 -13.216 1.00 93.75 88 PRO A N 1
ATOM 690 C CA . PRO A 1 88 ? 7.110 7.791 -12.539 1.00 93.75 88 PRO A CA 1
ATOM 691 C C . PRO A 1 88 ? 6.283 6.686 -11.869 1.00 93.75 88 PRO A C 1
ATOM 693 O O . PRO A 1 88 ? 5.811 6.872 -10.745 1.00 93.75 88 PRO A O 1
ATOM 696 N N . LEU A 1 89 ? 6.145 5.521 -12.516 1.00 93.50 89 LEU A N 1
ATOM 697 C CA . LEU A 1 89 ? 5.448 4.368 -11.937 1.00 93.50 89 LEU A CA 1
ATOM 698 C C . LEU A 1 89 ? 6.144 3.862 -10.672 1.00 93.50 89 LEU A C 1
ATOM 700 O O . LEU A 1 89 ? 5.483 3.652 -9.657 1.00 93.50 89 LEU A O 1
ATOM 704 N N . PHE A 1 90 ? 7.471 3.743 -10.688 1.00 93.31 90 PHE A N 1
ATOM 705 C CA . PHE A 1 90 ? 8.246 3.330 -9.523 1.00 93.31 90 PHE A CA 1
ATOM 706 C C . PHE A 1 90 ? 8.094 4.304 -8.349 1.00 93.31 90 PHE A C 1
ATOM 708 O O . PHE A 1 90 ? 7.892 3.883 -7.205 1.00 93.31 90 PHE A O 1
ATOM 715 N N . VAL A 1 91 ? 8.153 5.611 -8.622 1.00 94.56 91 VAL A N 1
ATOM 716 C CA . VAL A 1 91 ? 7.959 6.654 -7.605 1.00 94.56 91 VAL A CA 1
ATOM 717 C C . VAL A 1 91 ? 6.543 6.585 -7.033 1.00 94.56 91 VAL A C 1
ATOM 719 O O . VAL A 1 91 ? 6.370 6.615 -5.812 1.00 94.56 91 VAL A O 1
ATOM 722 N N . ASN A 1 92 ? 5.527 6.427 -7.886 1.00 94.06 92 ASN A N 1
ATOM 723 C CA . ASN A 1 92 ? 4.147 6.275 -7.438 1.00 94.06 92 ASN A CA 1
ATOM 724 C C . ASN A 1 92 ? 3.957 4.999 -6.601 1.00 94.06 92 ASN A C 1
ATOM 726 O O . ASN A 1 92 ? 3.378 5.066 -5.519 1.00 94.06 92 ASN A O 1
ATOM 730 N N . GLY A 1 93 ? 4.506 3.860 -7.027 1.00 92.06 93 GLY A N 1
ATOM 731 C CA . GLY A 1 93 ? 4.484 2.616 -6.255 1.00 92.06 93 GLY A CA 1
ATOM 732 C C . GLY A 1 93 ? 5.171 2.767 -4.892 1.00 92.06 93 GLY A C 1
ATOM 733 O O . GLY A 1 93 ? 4.607 2.400 -3.860 1.00 92.06 93 GLY A O 1
ATOM 734 N N . SER A 1 94 ? 6.322 3.441 -4.847 1.00 92.25 94 SER A N 1
ATOM 735 C CA . SER A 1 94 ? 7.025 3.758 -3.596 1.00 92.25 94 SER A CA 1
ATOM 736 C C . SER A 1 94 ? 6.170 4.622 -2.661 1.00 92.25 94 SER A C 1
ATOM 738 O O . SER A 1 94 ? 6.047 4.338 -1.465 1.00 92.25 94 SER A O 1
ATOM 740 N N . TYR A 1 95 ? 5.503 5.647 -3.201 1.00 94.00 95 TYR A N 1
ATOM 741 C CA . TYR A 1 95 ? 4.550 6.465 -2.450 1.00 94.00 95 TYR A CA 1
ATOM 742 C C . TYR A 1 95 ? 3.371 5.633 -1.922 1.00 94.00 95 TYR A C 1
ATOM 744 O O . TYR A 1 95 ? 2.948 5.803 -0.773 1.00 94.00 95 TYR A O 1
ATOM 752 N N . MET A 1 96 ? 2.860 4.695 -2.721 1.00 93.31 96 MET A N 1
ATOM 753 C CA . MET A 1 96 ? 1.771 3.798 -2.338 1.00 93.31 96 MET A CA 1
ATOM 754 C C . MET A 1 96 ? 2.158 2.884 -1.166 1.00 93.31 96 MET A C 1
ATOM 756 O O . MET A 1 96 ? 1.367 2.762 -0.226 1.00 93.31 96 MET A O 1
ATOM 760 N N . LEU A 1 97 ? 3.382 2.339 -1.132 1.00 91.94 97 LEU A N 1
ATOM 761 C CA . LEU A 1 97 ? 3.877 1.552 0.011 1.00 91.94 97 LEU A CA 1
ATOM 762 C C . LEU A 1 97 ? 3.849 2.344 1.324 1.00 91.94 97 LEU A C 1
ATOM 764 O O . LEU A 1 97 ? 3.469 1.817 2.373 1.00 91.94 97 LEU A O 1
ATOM 768 N N . VAL A 1 98 ? 4.216 3.627 1.278 1.00 92.00 98 VAL A N 1
ATOM 769 C CA . VAL A 1 98 ? 4.184 4.504 2.456 1.00 92.00 98 VAL A CA 1
ATOM 770 C C . VAL A 1 98 ? 2.745 4.858 2.831 1.00 92.00 98 VAL A C 1
ATOM 772 O O . VAL A 1 98 ? 2.370 4.797 4.008 1.00 92.00 98 VAL A O 1
ATOM 775 N N . LYS A 1 99 ? 1.916 5.203 1.838 1.00 93.38 99 LYS A N 1
ATOM 776 C CA . LYS A 1 99 ? 0.523 5.622 2.036 1.00 93.38 99 LYS A CA 1
ATOM 777 C C . LYS A 1 99 ? -0.353 4.512 2.614 1.00 93.38 99 LYS A C 1
ATOM 779 O O . LYS A 1 99 ? -1.182 4.827 3.468 1.00 93.38 99 LYS A O 1
ATOM 784 N N . TYR A 1 100 ? -0.147 3.263 2.196 1.00 94.50 100 TYR A N 1
ATOM 785 C CA . TYR A 1 100 ? -0.906 2.076 2.619 1.00 94.50 100 TYR A CA 1
ATOM 786 C C . TYR A 1 100 ? -0.102 1.146 3.542 1.00 94.50 100 TYR A C 1
ATOM 788 O O . TYR A 1 100 ? -0.369 -0.048 3.646 1.00 94.50 100 TYR A O 1
ATOM 796 N N . ARG A 1 101 ? 0.888 1.682 4.266 1.00 92.62 101 ARG A N 1
ATOM 797 C CA . ARG A 1 101 ? 1.677 0.897 5.225 1.00 92.62 101 ARG A CA 1
ATOM 798 C C . ARG A 1 101 ? 0.797 0.243 6.302 1.00 92.62 101 ARG A C 1
ATOM 800 O O . ARG A 1 101 ? -0.111 0.881 6.839 1.00 92.62 101 ARG A O 1
ATOM 807 N N . LYS A 1 102 ? 1.168 -0.968 6.736 1.00 92.19 102 LYS A N 1
ATOM 808 C CA . LYS A 1 102 ? 0.470 -1.746 7.786 1.00 92.19 102 LYS A CA 1
ATOM 809 C C . LYS A 1 102 ? 0.254 -0.969 9.097 1.00 92.19 102 LYS A C 1
ATOM 811 O O . LYS A 1 102 ? -0.801 -1.064 9.709 1.00 92.19 102 LYS A O 1
ATOM 816 N N . LYS A 1 103 ? 1.207 -0.113 9.492 1.00 91.56 103 LYS A N 1
ATOM 817 C CA . LYS A 1 103 ? 1.063 0.791 10.656 1.00 91.56 103 LYS A CA 1
ATOM 818 C C . LYS A 1 103 ? -0.129 1.746 10.521 1.00 91.56 103 LYS A C 1
ATOM 820 O O . LYS A 1 103 ? -0.801 2.050 11.499 1.00 91.56 103 LYS A O 1
ATOM 825 N N . LYS A 1 104 ? -0.371 2.257 9.310 1.00 92.88 104 LYS A N 1
ATOM 826 C CA . LYS A 1 104 ? -1.481 3.173 9.034 1.00 92.88 104 LYS A CA 1
ATOM 827 C C . LYS A 1 104 ? -2.802 2.414 8.956 1.00 92.88 104 LYS A C 1
ATOM 829 O O . LYS A 1 104 ? -3.784 2.938 9.459 1.00 92.88 104 LYS A O 1
ATOM 834 N N . LEU A 1 105 ? -2.799 1.198 8.399 1.00 94.62 105 LEU A N 1
ATOM 835 C CA . LEU A 1 105 ? -3.958 0.302 8.444 1.00 94.62 105 LEU A CA 1
ATOM 836 C C . LEU A 1 105 ? -4.407 0.077 9.890 1.00 94.62 105 LEU A C 1
ATOM 838 O O . LEU A 1 105 ? -5.547 0.378 10.214 1.00 94.62 105 LEU A O 1
ATOM 842 N N . TYR A 1 106 ? -3.489 -0.344 10.766 1.00 92.94 106 TYR A N 1
ATOM 843 C CA . TYR A 1 106 ? -3.791 -0.535 12.186 1.00 92.94 106 TYR A CA 1
ATOM 844 C C . TYR A 1 106 ? -4.409 0.719 12.812 1.00 92.94 106 TYR A C 1
ATOM 846 O O . TYR A 1 106 ? -5.483 0.645 13.390 1.00 92.94 106 TYR A O 1
ATOM 854 N N . LYS A 1 107 ? -3.778 1.888 12.617 1.00 92.62 107 LYS A N 1
ATOM 855 C CA . LYS A 1 107 ? -4.294 3.163 13.132 1.00 92.62 107 LYS A CA 1
ATOM 856 C C . LYS A 1 107 ? -5.722 3.449 12.650 1.00 92.62 107 LYS A C 1
ATOM 858 O O . LYS A 1 107 ? -6.558 3.806 13.463 1.00 92.62 107 LYS A O 1
ATOM 863 N N . VAL A 1 108 ? -6.000 3.266 11.357 1.00 94.12 108 VAL A N 1
ATOM 864 C CA . VAL A 1 108 ? -7.340 3.486 10.787 1.00 94.12 108 VAL A CA 1
ATOM 865 C C . VAL A 1 108 ? -8.363 2.518 11.381 1.00 94.12 108 VAL A C 1
ATOM 867 O O . VAL A 1 108 ? -9.464 2.945 11.700 1.00 94.12 108 VAL A O 1
ATOM 870 N N . LEU A 1 109 ? -8.009 1.242 11.552 1.00 93.50 109 LEU A N 1
ATOM 871 C CA . LEU A 1 109 ? -8.909 0.243 12.135 1.00 93.50 109 LEU A CA 1
ATOM 872 C C . LEU A 1 109 ? -9.192 0.522 13.615 1.00 93.50 109 LEU A C 1
ATOM 874 O O . LEU A 1 109 ? -10.339 0.437 14.039 1.00 93.50 109 LEU A O 1
ATOM 878 N N . THR A 1 110 ? -8.172 0.887 14.395 1.00 92.06 110 THR A N 1
ATOM 879 C CA . THR A 1 110 ? -8.337 1.243 15.811 1.00 92.06 110 THR A 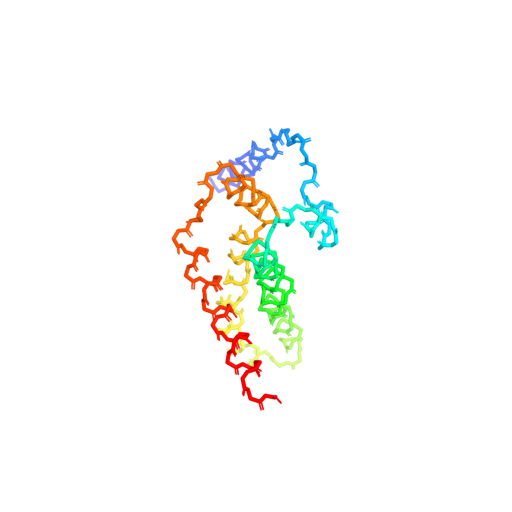CA 1
ATOM 880 C C . THR A 1 110 ? -9.155 2.522 15.975 1.00 92.06 110 THR A C 1
ATOM 882 O O . THR A 1 110 ? -10.121 2.521 16.729 1.00 92.06 110 THR A O 1
ATOM 885 N N . GLU A 1 111 ? -8.849 3.581 15.219 1.00 93.00 111 GLU A N 1
ATOM 886 C CA . GLU A 1 111 ? -9.635 4.824 15.251 1.00 93.00 111 GLU A CA 1
ATOM 887 C C . GLU A 1 111 ? -11.088 4.577 14.836 1.00 93.00 111 GLU A C 1
ATOM 889 O O . GLU A 1 111 ? -12.005 5.116 15.452 1.00 93.00 111 GLU A O 1
ATOM 894 N N . TYR A 1 112 ? -11.319 3.735 13.826 1.00 93.50 112 TYR A N 1
ATOM 895 C CA . TYR A 1 112 ? -12.667 3.370 13.401 1.00 93.50 112 TYR A CA 1
ATOM 896 C C . TYR A 1 112 ? -13.420 2.586 14.477 1.00 93.50 112 TYR A C 1
ATOM 898 O O . TYR A 1 112 ? -14.591 2.866 14.716 1.00 93.50 112 TYR A O 1
ATOM 906 N N . LYS A 1 113 ? -12.747 1.656 15.164 1.00 91.69 113 LYS A N 1
ATOM 907 C CA . LYS A 1 113 ? -13.317 0.912 16.295 1.00 91.69 113 LYS A CA 1
ATOM 908 C C . LYS A 1 113 ? -13.782 1.835 17.418 1.00 91.69 113 LYS A C 1
ATOM 910 O O . LYS A 1 113 ? -14.828 1.596 18.005 1.00 91.69 113 LYS A O 1
ATOM 915 N N . GLU A 1 114 ? -12.982 2.849 17.730 1.00 92.50 114 GLU A N 1
ATOM 916 C CA . GLU A 1 114 ? -13.225 3.759 18.851 1.00 92.50 114 GLU A CA 1
ATOM 917 C C . GLU A 1 114 ? -14.244 4.852 18.510 1.00 92.50 114 GLU A C 1
ATOM 919 O O . GLU A 1 114 ? -15.085 5.193 19.335 1.00 92.50 114 GLU A O 1
ATOM 924 N N . THR A 1 115 ? -14.178 5.411 17.299 1.00 93.00 115 THR A N 1
ATOM 925 C CA . THR A 1 115 ? -14.952 6.609 16.922 1.00 93.00 115 THR A CA 1
ATOM 926 C C . THR A 1 115 ? -16.115 6.328 15.974 1.00 93.00 115 THR A C 1
ATOM 928 O O . THR A 1 115 ? -16.958 7.200 15.767 1.00 93.00 115 THR A O 1
ATOM 931 N N . GLY A 1 116 ? -16.138 5.165 15.316 1.00 90.94 116 GLY A N 1
ATOM 932 C CA . GLY A 1 116 ? -17.048 4.871 14.203 1.00 90.94 116 GLY A CA 1
ATOM 933 C C . GLY A 1 116 ? -16.779 5.703 12.941 1.00 90.94 116 GLY A C 1
ATOM 934 O O . GLY A 1 116 ? -17.530 5.624 11.967 1.00 90.94 116 GLY A O 1
ATOM 935 N N . GLN A 1 117 ? -15.718 6.518 12.917 1.00 91.38 117 GLN A N 1
ATOM 936 C CA . GLN A 1 117 ? -15.416 7.422 11.812 1.00 91.38 117 GLN A CA 1
ATOM 937 C C . GLN A 1 117 ? -14.184 6.978 11.027 1.00 91.38 117 GLN A C 1
ATOM 939 O O . GLN A 1 117 ? -13.183 6.521 11.567 1.00 91.38 117 GLN A O 1
ATOM 944 N N . LEU A 1 118 ? -14.261 7.151 9.706 1.00 92.62 118 LEU A N 1
ATOM 945 C CA . LEU A 1 118 ? -13.165 6.882 8.785 1.00 92.62 118 LEU A CA 1
ATOM 946 C C . LEU A 1 118 ? -12.599 8.194 8.254 1.00 92.62 118 LEU A C 1
ATOM 948 O O . LEU A 1 118 ? -13.373 9.107 7.937 1.00 92.62 118 LEU A O 1
ATOM 952 N N . PRO A 1 119 ? -11.277 8.276 8.028 1.00 93.12 119 PRO A N 1
ATOM 953 C CA . PRO A 1 119 ? -10.701 9.391 7.296 1.00 93.12 119 PRO A CA 1
ATOM 954 C C . PRO A 1 119 ? -11.387 9.543 5.933 1.00 93.12 119 PRO A C 1
ATOM 956 O O . PRO A 1 119 ? -11.573 8.554 5.222 1.00 93.12 119 PRO A O 1
ATOM 959 N N . LYS A 1 120 ? -11.709 10.781 5.530 1.00 93.94 120 LYS A N 1
ATOM 960 C CA . LYS A 1 120 ? -12.479 11.078 4.300 1.00 93.94 120 LYS A CA 1
ATOM 961 C C . LYS A 1 120 ? -11.972 10.322 3.063 1.00 93.94 120 LYS A C 1
ATOM 963 O O . LYS A 1 120 ? -12.759 9.791 2.285 1.00 93.94 120 LYS A O 1
ATOM 968 N N . TRP A 1 121 ? -10.651 10.237 2.897 1.00 91.81 121 TRP A N 1
ATOM 969 C CA . TRP A 1 121 ? -10.024 9.552 1.763 1.00 91.81 121 TRP A CA 1
ATOM 970 C C . TRP A 1 121 ? -10.169 8.020 1.805 1.00 91.81 121 TRP A C 1
ATOM 972 O O . TRP A 1 121 ? -10.240 7.403 0.744 1.00 91.81 121 TRP A O 1
ATOM 982 N N . VAL A 1 122 ? -10.207 7.412 3.000 1.00 93.06 122 VAL A N 1
ATOM 983 C CA . VAL A 1 122 ? -10.464 5.972 3.184 1.00 93.06 122 VAL A CA 1
ATOM 984 C C . VAL A 1 122 ? -11.935 5.699 2.936 1.00 93.06 122 VAL A C 1
ATOM 986 O O . VAL A 1 122 ? -12.246 4.840 2.124 1.00 93.06 122 VAL A O 1
ATOM 989 N N . ARG A 1 123 ? -12.824 6.493 3.549 1.00 92.81 123 ARG A N 1
ATOM 990 C CA . ARG A 1 123 ? -14.279 6.379 3.380 1.00 92.81 123 ARG A CA 1
ATOM 991 C C . ARG A 1 123 ? -14.675 6.405 1.907 1.00 92.81 123 ARG A C 1
ATOM 993 O O . ARG A 1 123 ? -15.356 5.506 1.444 1.00 92.81 123 ARG A O 1
ATOM 1000 N N . LYS A 1 124 ? -14.166 7.378 1.141 1.00 94.06 124 LYS A N 1
ATOM 1001 C CA . LYS A 1 124 ? -14.442 7.478 -0.302 1.00 94.06 124 LYS A CA 1
ATOM 1002 C C . LYS A 1 124 ? -14.035 6.216 -1.076 1.00 94.06 124 LYS A C 1
ATOM 1004 O O . LYS A 1 124 ? -14.698 5.855 -2.039 1.00 94.06 124 LYS A O 1
ATOM 1009 N N . LYS A 1 125 ? -12.933 5.566 -0.690 1.00 92.62 125 LYS A N 1
ATOM 1010 C CA . LYS A 1 125 ? -12.455 4.336 -1.341 1.00 92.62 125 LYS A CA 1
ATOM 1011 C C . LYS A 1 125 ? -13.231 3.104 -0.891 1.00 92.62 125 LYS A C 1
ATOM 1013 O O . LYS A 1 125 ? -13.540 2.280 -1.737 1.00 92.62 125 LYS A O 1
ATOM 1018 N N . ALA A 1 126 ? -13.530 3.006 0.402 1.00 91.88 126 ALA A N 1
ATOM 1019 C CA . ALA A 1 126 ? -14.320 1.923 0.969 1.00 91.88 126 ALA A CA 1
ATOM 1020 C C . ALA A 1 126 ? -15.727 1.906 0.365 1.00 91.88 126 ALA A C 1
ATOM 1022 O O . ALA A 1 126 ? -16.120 0.881 -0.169 1.00 91.88 126 ALA A O 1
ATOM 1023 N N . ASN A 1 127 ? -16.412 3.055 0.329 1.00 92.06 127 ASN A N 1
ATOM 1024 C CA . ASN A 1 127 ? -17.735 3.169 -0.288 1.00 92.06 127 ASN A CA 1
ATOM 1025 C C . ASN A 1 127 ? -17.694 2.762 -1.763 1.00 92.06 127 ASN A C 1
ATOM 1027 O O . ASN A 1 127 ? -18.429 1.877 -2.156 1.00 92.06 127 ASN A O 1
ATOM 1031 N N . LYS A 1 128 ? -16.742 3.289 -2.549 1.00 91.88 128 LYS A N 1
ATOM 1032 C CA . LYS A 1 128 ? -16.601 2.896 -3.961 1.00 91.88 128 LYS A CA 1
ATOM 1033 C C . LYS A 1 128 ? -16.425 1.378 -4.149 1.00 91.88 128 LYS A C 1
ATOM 1035 O O . LYS A 1 128 ? -16.883 0.838 -5.149 1.00 91.88 128 LYS A O 1
ATOM 1040 N N . GLN A 1 129 ? -15.710 0.712 -3.242 1.00 88.75 129 GLN A N 1
ATOM 1041 C CA . GLN A 1 129 ? -15.495 -0.734 -3.313 1.00 88.75 129 GLN A CA 1
ATOM 1042 C C . GLN A 1 129 ? -16.743 -1.517 -2.881 1.00 88.75 129 GLN A C 1
ATOM 1044 O O . GLN A 1 129 ? -17.051 -2.533 -3.492 1.00 88.75 129 GLN A O 1
ATOM 1049 N N . LEU A 1 130 ? -17.459 -1.036 -1.862 1.00 89.44 130 LEU A N 1
ATOM 1050 C CA . LEU A 1 130 ? -18.736 -1.602 -1.426 1.00 89.44 130 LEU A CA 1
ATOM 1051 C C . LEU A 1 130 ? -19.792 -1.490 -2.530 1.00 89.44 130 LEU A C 1
ATOM 1053 O O . LEU A 1 130 ? -20.365 -2.508 -2.899 1.00 89.44 130 LEU A O 1
ATOM 1057 N N . ASP A 1 131 ? -19.946 -0.305 -3.130 1.00 89.44 131 ASP A N 1
ATOM 1058 C CA . ASP A 1 131 ? -20.865 -0.064 -4.250 1.00 89.44 131 ASP A CA 1
ATOM 1059 C C . ASP A 1 131 ? -20.587 -1.043 -5.406 1.00 89.44 131 ASP A C 1
ATOM 1061 O O . ASP A 1 131 ? -21.497 -1.612 -5.999 1.00 89.44 131 ASP A O 1
ATOM 1065 N N . TYR A 1 132 ? -19.307 -1.285 -5.708 1.00 87.75 132 TYR A N 1
ATOM 1066 C CA . TYR A 1 132 ? -18.898 -2.243 -6.735 1.00 87.75 132 TYR A CA 1
ATOM 1067 C C . TYR A 1 132 ? -19.288 -3.690 -6.389 1.00 87.75 132 TYR A C 1
ATOM 1069 O O . TYR A 1 132 ? -19.741 -4.430 -7.259 1.00 87.75 132 TYR A O 1
ATOM 1077 N N . TYR A 1 133 ? -19.142 -4.104 -5.128 1.00 85.44 133 TYR A N 1
ATOM 1078 C CA . TYR A 1 133 ? -19.559 -5.438 -4.686 1.00 85.44 133 TYR A CA 1
ATOM 1079 C C . TYR A 1 133 ? -21.080 -5.612 -4.688 1.00 85.44 133 TYR A C 1
ATOM 1081 O O . TYR A 1 133 ? -21.563 -6.688 -5.036 1.00 85.44 133 TYR A O 1
ATOM 1089 N N . GLU A 1 134 ? -21.834 -4.568 -4.348 1.00 85.88 134 GLU A N 1
ATOM 1090 C CA . GLU A 1 134 ? -23.297 -4.574 -4.433 1.00 85.88 134 GLU A CA 1
ATOM 1091 C C . GLU A 1 134 ? -23.784 -4.708 -5.882 1.00 85.88 134 GLU A C 1
ATOM 1093 O O . GLU A 1 134 ? -24.682 -5.507 -6.152 1.00 85.88 134 GLU A O 1
ATOM 1098 N N . MET A 1 135 ? -23.150 -4.001 -6.827 1.00 87.56 135 MET A N 1
ATOM 1099 C CA . MET A 1 135 ? -23.462 -4.129 -8.257 1.00 87.56 135 MET A CA 1
ATOM 1100 C C . MET A 1 135 ? -23.237 -5.557 -8.758 1.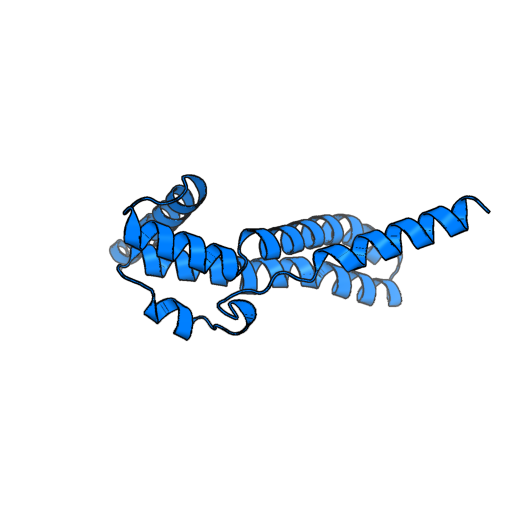00 87.56 135 MET A C 1
ATOM 1102 O O . MET A 1 135 ? -24.150 -6.142 -9.331 1.00 87.56 135 MET A O 1
ATOM 1106 N N . ILE A 1 136 ? -22.074 -6.155 -8.469 1.00 85.88 136 ILE A N 1
ATOM 1107 C CA . ILE A 1 136 ? -21.783 -7.542 -8.871 1.00 85.88 136 ILE A CA 1
ATOM 1108 C C . ILE A 1 136 ? -22.817 -8.507 -8.292 1.00 85.88 136 ILE A C 1
ATOM 1110 O O . ILE A 1 136 ? -23.296 -9.387 -8.994 1.00 85.88 136 ILE A O 1
ATOM 1114 N N . LYS A 1 137 ? -23.180 -8.351 -7.016 1.00 80.06 137 LYS A N 1
ATOM 1115 C CA . LYS A 1 137 ? -24.144 -9.242 -6.360 1.00 80.06 137 LYS A CA 1
ATOM 1116 C C . LYS A 1 137 ? -25.548 -9.159 -6.971 1.00 80.06 137 LYS A C 1
ATOM 1118 O O . LYS A 1 137 ? -26.322 -10.085 -6.795 1.00 80.06 137 LYS A O 1
ATOM 1123 N N . THR A 1 138 ? -25.875 -8.062 -7.649 1.00 77.94 138 THR A N 1
ATOM 1124 C CA . THR A 1 138 ? -27.180 -7.858 -8.296 1.00 77.94 138 THR A CA 1
ATOM 1125 C C . THR A 1 138 ? -27.231 -8.467 -9.706 1.00 77.94 138 THR A C 1
ATOM 1127 O O . THR A 1 138 ? -28.316 -8.702 -10.228 1.00 77.94 138 THR A O 1
ATOM 1130 N N . GLU A 1 139 ? -26.077 -8.728 -10.329 1.00 71.19 139 GLU A N 1
ATOM 1131 C CA . GLU A 1 139 ? -25.974 -9.333 -11.669 1.00 71.19 139 GLU A CA 1
ATOM 1132 C C . GLU A 1 139 ? -26.039 -10.875 -11.665 1.00 71.19 139 GLU A C 1
ATOM 1134 O O . GLU A 1 139 ? -26.185 -11.471 -12.733 1.00 71.19 139 GLU A O 1
ATOM 1139 N N . TYR A 1 140 ? -25.949 -11.512 -10.491 1.00 53.22 140 TYR A N 1
ATOM 1140 C CA . TYR A 1 140 ? -26.044 -12.967 -10.287 1.00 53.22 140 TYR A CA 1
ATOM 1141 C C . TYR A 1 140 ? -27.326 -13.350 -9.548 1.00 53.22 140 TYR A C 1
ATOM 1143 O O . TYR A 1 140 ? -27.888 -14.416 -9.888 1.00 53.22 140 TYR A O 1
#

pLDDT: mean 85.72, std 11.42, range [49.94, 94.69]

Secondary structure (DSSP, 8-state):
-HHHHHHHHHHHHHHTTS----SS-TTT--HHHHHTT--SHHHHHHHHHHHIIIIIIIHHHHHHHHHHHHHHHH-HHHHHHHHHHHHHHHHHHHHHHHHT-HHHHHHHHHHHHHHS---HHHHHHHHHHHHHHHHHHHH-

Solvent-accessible surface area (backbone atoms only — not comparable to full-atom values): 7801 Å² total; per-residue (Å²): 112,72,72,60,56,51,53,53,49,58,54,56,62,63,64,72,75,71,82,72,90,64,96,62,72,45,85,76,56,47,69,80,58,52,57,74,68,40,86,48,72,67,48,43,46,45,51,50,53,33,47,46,42,30,66,50,52,12,45,58,30,38,49,42,38,63,51,31,56,58,42,33,77,80,38,53,75,63,21,58,60,43,42,71,55,18,48,60,36,26,53,49,14,54,50,32,42,66,72,38,26,55,63,53,52,50,50,52,50,52,47,25,71,76,68,75,51,66,60,70,75,55,42,58,51,40,50,57,51,50,54,52,52,54,53,57,63,71,78,110

Radius of gyration: 20.28 Å; Cα contacts (8 Å, |Δi|>4): 96; chains: 1; bounding box: 64×34×48 Å

Foldseek 3Di:
DVVVVVVVVVVVVVVVPPDDPDPDPLVPQDLVNQVVLDPDPLLNLLSVVLCCLQPPQLVVLLVQLVVLVVVCVVPVVVSVVSCVVSVVSNVVSVVSCVVSPSVVSVVQSVCCVVPVDGDPVSVVSSVVVVVVVVVVVVVD

Sequence (140 aa):
MIKITLITICFLISLTSFSQKEKIKYRKLNYNDFTKYSINDTSAVIIDIFFDKKDNTAISQMSFLPITVAVAIISPPISAGLTLISFPLFVNGSYMLVKYRKKKLYKVLTEYKETGQLPKWVRKKANKQLDYYEMIKTEY

Mean predicted aligned error: 9.04 Å